Protein AF-A0A928CEP9-F1 (afdb_monomer_lite)

Radius of gyration: 19.25 Å; chains: 1; bounding box: 48×37×55 Å

pLDDT: mean 85.96, std 8.42, range [56.59, 97.0]

Sequence (140 aa):
MEEKLLKYCKYGLWGLMGIIVVILAICAFKGEASADLQMYMTYALVILLVLAILFSPIYGAIVNPGNLKKIGIAVGIFAVIALIAYLISPGATLSQEYLESMGVTAKAEAVCDFLMMFVYIMLGGTIAAVIYSAVAKLFN

Secondary structure (DSSP, 8-state):
-HHHHHHHHHHHHHHHHHHHHHHHHHHHHSTT--HHHHHHHHHHHHHHHHHHHHHHHHHHHHH-GGGHHHHHHHHHHHHHHHHHHHHH-----S-HHHHHHTT--HHHHHHHHHHHHHHHHHHHHHHHHHHHHHHHHHH-

Foldseek 3Di:
DLVVVLVVLVVVLVVLVVVLVVLVCCLVPDPPDPPVVNVVSVVVNVVSVVVNVVSVVVSVCSVCVVCVVVVVVVVVVLVVLLVVLLVPQPQQDDDPVVCVVVVHDSNRRRVVSSVVSSVVVVVVVVVVVVVCVVVVVVVD

Structure (mmCIF, N/CA/C/O backbone):
data_AF-A0A928CEP9-F1
#
_entry.id   AF-A0A928CEP9-F1
#
loop_
_atom_site.group_PDB
_atom_site.id
_atom_site.type_symbol
_atom_site.label_atom_id
_atom_site.label_alt_id
_atom_site.label_comp_id
_atom_site.label_asym_id
_atom_site.label_entity_id
_atom_site.label_seq_id
_atom_site.pdbx_PDB_ins_code
_atom_site.Cartn_x
_atom_site.Cartn_y
_atom_site.Cartn_z
_atom_site.occupancy
_atom_site.B_iso_or_equiv
_atom_site.auth_seq_id
_atom_site.auth_comp_id
_atom_site.auth_asym_id
_atom_site.auth_atom_id
_atom_site.pdbx_PDB_model_num
ATOM 1 N N . MET A 1 1 ? 1.040 11.668 30.248 1.00 56.59 1 MET A N 1
ATOM 2 C CA . MET A 1 1 ? 2.034 11.578 29.148 1.00 56.59 1 MET A CA 1
ATOM 3 C C . MET A 1 1 ? 1.380 11.042 27.876 1.00 56.59 1 MET A C 1
ATOM 5 O O . MET A 1 1 ? 1.605 11.614 26.817 1.00 56.59 1 MET A O 1
ATOM 9 N N . GLU A 1 2 ? 0.497 10.044 28.002 1.00 62.78 2 GLU A N 1
ATOM 10 C CA . GLU A 1 2 ? -0.308 9.480 26.905 1.00 62.78 2 GLU A CA 1
ATOM 11 C C . GLU A 1 2 ? -1.137 10.511 26.124 1.00 62.78 2 GLU A C 1
ATOM 13 O O . GLU A 1 2 ? -1.053 10.529 24.904 1.00 62.78 2 GLU A O 1
ATOM 18 N N . GLU A 1 3 ? -1.856 11.437 26.774 1.00 71.38 3 GLU A N 1
ATOM 19 C CA . GLU A 1 3 ? -2.692 12.417 26.047 1.00 71.38 3 GLU A CA 1
ATOM 20 C C . GLU A 1 3 ? -1.903 13.345 25.111 1.00 71.38 3 GLU A C 1
ATOM 22 O O . GLU A 1 3 ? -2.350 13.650 24.004 1.00 71.38 3 GLU A O 1
ATOM 27 N N . LYS A 1 4 ? -0.713 13.797 25.534 1.00 76.50 4 LYS A N 1
ATOM 28 C CA . LYS A 1 4 ? 0.141 14.657 24.699 1.00 76.50 4 LYS A CA 1
ATOM 29 C C . LYS A 1 4 ? 0.673 13.874 23.498 1.00 76.50 4 LYS A C 1
ATOM 31 O O . LYS A 1 4 ? 0.620 14.384 22.383 1.00 76.50 4 LYS A O 1
ATOM 36 N N . LEU A 1 5 ? 1.120 12.634 23.713 1.00 75.69 5 LEU A N 1
ATOM 37 C CA . LEU A 1 5 ? 1.578 11.732 22.652 1.00 75.69 5 LEU A CA 1
ATOM 38 C C . LEU A 1 5 ? 0.458 11.458 21.634 1.00 75.69 5 LEU A C 1
ATOM 40 O O . LEU A 1 5 ? 0.655 11.633 20.434 1.00 75.69 5 LEU A O 1
ATOM 44 N N . LEU A 1 6 ? -0.744 11.129 22.116 1.00 79.12 6 LEU A N 1
ATOM 45 C CA . LEU A 1 6 ? -1.922 10.861 21.290 1.00 79.12 6 LEU A CA 1
ATOM 46 C C . LEU A 1 6 ? -2.292 12.063 20.413 1.00 79.12 6 LEU A C 1
ATOM 48 O O . LEU A 1 6 ? -2.602 11.912 19.230 1.00 79.12 6 LEU A O 1
ATOM 52 N N . LYS A 1 7 ? -2.234 13.268 20.994 1.00 82.12 7 LYS A N 1
ATOM 53 C CA . LYS A 1 7 ? -2.505 14.534 20.308 1.00 82.12 7 LYS A CA 1
ATOM 54 C C . LYS A 1 7 ? -1.508 14.772 19.172 1.00 82.12 7 LYS A C 1
ATOM 56 O O . LYS A 1 7 ? -1.934 15.072 18.059 1.00 82.12 7 LYS A O 1
ATOM 61 N N . TYR A 1 8 ? -0.210 14.586 19.416 1.00 82.81 8 TYR A N 1
ATOM 62 C CA . TYR A 1 8 ? 0.815 14.736 18.377 1.00 82.81 8 TYR A CA 1
ATOM 63 C C . TYR A 1 8 ? 0.706 13.672 17.282 1.00 82.81 8 TYR A C 1
ATOM 65 O O . TYR A 1 8 ? 0.766 14.023 16.108 1.00 82.81 8 TYR A O 1
ATOM 73 N N . CYS A 1 9 ? 0.461 12.404 17.627 1.00 80.19 9 CYS A N 1
ATOM 74 C CA . CYS A 1 9 ? 0.261 11.349 16.630 1.00 80.19 9 CYS A CA 1
ATOM 75 C C . CYS A 1 9 ? -0.967 11.614 15.747 1.00 80.19 9 CYS A C 1
ATOM 77 O O . CYS A 1 9 ? -0.896 11.446 14.531 1.00 80.19 9 CYS A O 1
ATOM 79 N N . LYS A 1 10 ? -2.075 12.089 16.334 1.00 83.44 10 LYS A N 1
ATOM 80 C CA . LYS A 1 10 ? -3.283 12.458 15.584 1.00 83.44 10 LYS A CA 1
ATOM 81 C C . LYS A 1 10 ? -3.014 13.604 14.608 1.00 83.44 10 LYS A C 1
ATOM 83 O O . LYS A 1 10 ? -3.362 13.487 13.437 1.00 83.44 10 LYS A O 1
ATOM 88 N N . TYR A 1 11 ? -2.401 14.697 15.069 1.00 85.62 11 TYR A N 1
ATOM 89 C CA . TYR A 1 11 ? -2.081 15.826 14.189 1.00 85.62 11 TYR A CA 1
ATOM 90 C C . TYR A 1 11 ? -1.046 15.466 13.128 1.00 85.62 11 TYR A C 1
ATOM 92 O O . TYR A 1 11 ? -1.174 15.922 11.997 1.00 85.62 11 TYR A O 1
ATOM 100 N N . GLY A 1 12 ? -0.074 14.614 13.465 1.00 84.50 12 GLY A N 1
ATOM 101 C CA . GLY A 1 12 ? 0.889 14.077 12.511 1.00 84.50 12 GLY A CA 1
ATOM 102 C C . GLY A 1 12 ? 0.196 13.334 11.373 1.00 84.50 12 GLY A C 1
ATOM 103 O O . GLY A 1 12 ? 0.403 13.679 10.216 1.00 84.50 12 GLY A O 1
ATOM 104 N N . LEU A 1 13 ? -0.696 12.387 11.689 1.00 84.81 13 LEU A N 1
ATOM 105 C CA . LEU A 1 13 ? -1.465 11.637 10.687 1.00 84.81 13 LEU A CA 1
ATOM 106 C C . LEU A 1 13 ? -2.381 12.533 9.849 1.00 84.81 13 LEU A C 1
ATOM 108 O O . LEU A 1 13 ? -2.402 12.406 8.629 1.00 84.81 13 LEU A O 1
ATOM 112 N N . TRP A 1 14 ? -3.108 13.458 10.478 1.00 85.75 14 TRP A N 1
ATOM 113 C CA . TRP A 1 14 ? -3.990 14.384 9.759 1.00 85.75 14 TRP A CA 1
ATOM 114 C C . TRP A 1 14 ? -3.210 15.324 8.837 1.00 85.75 14 TRP A C 1
ATOM 116 O O . TRP A 1 14 ? -3.635 15.557 7.708 1.00 85.75 14 TRP A O 1
ATOM 126 N N . GLY A 1 15 ? -2.055 15.820 9.288 1.00 87.94 15 GLY A N 1
ATOM 127 C CA . GLY A 1 15 ? -1.149 16.613 8.461 1.00 87.94 15 GLY A CA 1
ATOM 128 C C . GLY A 1 15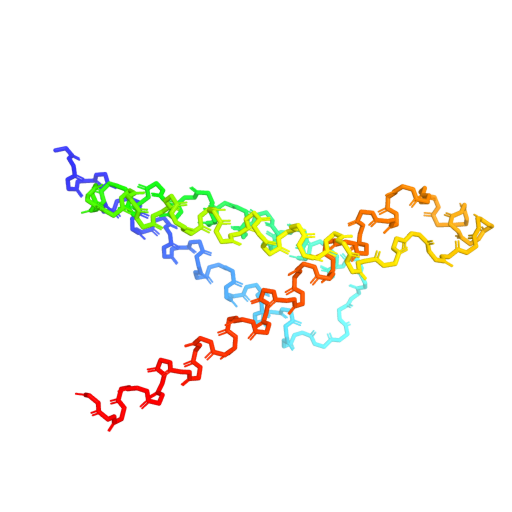 ? -0.636 15.818 7.263 1.00 87.94 15 GLY A C 1
ATOM 129 O O . GLY A 1 15 ? -0.703 16.299 6.136 1.00 87.94 15 GLY A O 1
ATOM 130 N N . LEU A 1 16 ? -0.209 14.571 7.485 1.00 87.31 16 LEU A N 1
ATOM 131 C CA . LEU A 1 16 ? 0.272 13.678 6.427 1.00 87.31 16 LEU A CA 1
ATOM 132 C C . LEU A 1 16 ? -0.818 13.383 5.388 1.00 87.31 16 LEU A C 1
ATOM 134 O O . LEU A 1 16 ? -0.578 13.519 4.191 1.00 87.31 16 LEU A O 1
ATOM 138 N N . MET A 1 17 ? -2.035 13.062 5.836 1.00 86.50 17 MET A N 1
ATOM 139 C CA . MET A 1 17 ? -3.182 12.846 4.948 1.00 86.50 17 MET A CA 1
ATOM 140 C C . MET A 1 17 ? -3.547 14.108 4.162 1.00 86.50 17 MET A C 1
ATOM 142 O O . MET A 1 17 ? -3.800 14.025 2.962 1.00 86.50 17 MET A O 1
ATOM 146 N N . GLY A 1 18 ? -3.537 15.276 4.810 1.00 87.44 18 GLY A N 1
ATOM 147 C CA . GLY A 1 18 ? -3.798 16.553 4.149 1.00 87.44 18 GLY A CA 1
ATOM 148 C C . GLY A 1 18 ? -2.799 16.837 3.028 1.00 87.44 18 GLY A C 1
ATOM 149 O O . GLY A 1 18 ? -3.204 17.177 1.920 1.00 87.44 18 GLY A O 1
ATOM 150 N N . ILE A 1 19 ? -1.504 16.624 3.281 1.00 89.00 19 ILE A N 1
ATOM 151 C CA . ILE A 1 19 ? -0.449 16.807 2.274 1.00 89.00 19 ILE A CA 1
ATOM 152 C C . ILE A 1 19 ? -0.643 15.836 1.101 1.00 89.00 19 ILE A C 1
ATOM 154 O O . ILE A 1 19 ? -0.569 16.262 -0.050 1.00 89.00 19 ILE A O 1
ATOM 158 N N . ILE A 1 20 ? -0.946 14.560 1.367 1.00 87.56 20 ILE A N 1
ATOM 159 C CA . ILE A 1 20 ? -1.204 13.561 0.315 1.00 87.56 20 ILE A CA 1
ATOM 160 C C . ILE A 1 20 ? -2.361 14.007 -0.588 1.00 87.56 20 ILE A C 1
ATOM 162 O O . ILE A 1 20 ? -2.225 13.989 -1.810 1.00 87.56 20 ILE A O 1
ATOM 166 N N . VAL A 1 21 ? -3.480 14.448 -0.005 1.00 85.81 21 VAL A N 1
ATOM 167 C CA . VAL A 1 21 ? -4.653 14.906 -0.770 1.00 85.81 21 VAL A CA 1
ATOM 168 C C . VAL A 1 21 ? -4.323 16.135 -1.614 1.00 85.81 21 VAL A C 1
ATOM 170 O O . VAL A 1 21 ? -4.722 16.198 -2.774 1.00 85.81 21 VAL A O 1
ATOM 173 N N . VAL A 1 22 ? -3.566 17.091 -1.069 1.00 87.31 22 VAL A N 1
ATOM 174 C CA . VAL A 1 22 ? -3.144 18.286 -1.814 1.00 87.31 22 VAL A CA 1
ATOM 175 C C . VAL A 1 22 ? -2.267 17.907 -3.006 1.00 87.31 22 VAL A C 1
ATOM 177 O O . VAL A 1 22 ? -2.512 18.384 -4.111 1.00 87.31 22 VAL A O 1
ATOM 180 N N . ILE A 1 23 ? -1.279 17.027 -2.821 1.00 84.75 23 ILE A N 1
ATOM 181 C CA . ILE A 1 23 ? -0.397 16.601 -3.916 1.00 84.75 23 ILE A CA 1
ATOM 182 C C . ILE A 1 23 ? -1.186 15.817 -4.975 1.00 84.75 23 ILE A C 1
ATOM 184 O O . ILE A 1 23 ? -1.005 16.070 -6.164 1.00 84.75 23 ILE A O 1
ATOM 188 N N . LEU A 1 24 ? -2.109 14.936 -4.571 1.00 82.81 24 LEU A N 1
ATOM 189 C CA . LEU A 1 24 ? -3.000 14.228 -5.500 1.00 82.81 24 LEU A CA 1
ATOM 190 C C . LEU A 1 24 ? -3.886 15.187 -6.296 1.00 82.81 24 LEU A C 1
ATOM 192 O O . LEU A 1 24 ? -4.027 15.019 -7.504 1.00 82.81 24 LEU A O 1
ATOM 196 N N . ALA A 1 25 ? -4.449 16.209 -5.650 1.00 83.31 25 ALA A N 1
ATOM 197 C CA . ALA A 1 25 ? -5.222 17.235 -6.337 1.00 83.31 25 ALA A CA 1
ATOM 198 C C . ALA A 1 25 ? -4.348 17.994 -7.347 1.00 83.31 25 ALA A C 1
ATOM 200 O O . ALA A 1 25 ? -4.756 18.183 -8.489 1.00 83.31 25 ALA A O 1
ATOM 201 N N . ILE A 1 26 ? -3.118 18.365 -6.981 1.00 82.44 26 ILE A N 1
ATOM 202 C CA . ILE A 1 26 ? -2.185 19.006 -7.917 1.00 82.44 26 ILE A CA 1
ATOM 203 C C . ILE A 1 26 ? -1.893 18.084 -9.110 1.00 82.44 26 ILE A C 1
ATOM 205 O O . ILE A 1 26 ? -1.934 18.566 -10.238 1.00 82.44 26 ILE A O 1
ATOM 209 N N . CYS A 1 27 ? -1.650 16.786 -8.895 1.00 78.50 27 CYS A N 1
ATOM 210 C CA . CYS A 1 27 ? -1.470 15.815 -9.983 1.00 78.50 27 CYS A CA 1
ATOM 211 C C . CYS A 1 27 ? -2.709 15.701 -10.882 1.00 78.50 27 CYS A C 1
ATOM 213 O O . CYS A 1 27 ? -2.570 15.616 -12.095 1.00 78.50 27 CYS A O 1
ATOM 215 N N . ALA A 1 28 ? -3.908 15.683 -10.298 1.00 76.81 28 ALA A N 1
ATOM 216 C CA . ALA A 1 28 ? -5.155 15.489 -11.034 1.00 76.81 28 ALA A CA 1
ATOM 217 C C . ALA A 1 28 ? -5.593 16.735 -11.823 1.00 76.81 28 ALA A C 1
ATOM 219 O O . ALA A 1 28 ? -6.216 16.605 -12.873 1.00 76.81 28 ALA A O 1
ATOM 220 N N . PHE A 1 29 ? -5.288 17.936 -11.319 1.00 77.00 29 PHE A N 1
ATOM 221 C CA . PHE A 1 29 ? -5.736 19.202 -11.911 1.00 77.00 29 PHE A CA 1
ATOM 222 C C . PHE A 1 29 ? -4.662 19.927 -12.730 1.00 77.00 29 PHE A C 1
ATOM 224 O O . PHE A 1 29 ? -5.002 20.803 -13.526 1.00 77.00 29 PHE A O 1
ATOM 231 N N . LYS A 1 30 ? -3.375 19.581 -12.590 1.00 69.38 30 LYS A N 1
ATOM 232 C CA . LYS A 1 30 ? -2.352 20.024 -13.546 1.00 69.38 30 LYS A CA 1
ATOM 233 C C . LYS A 1 30 ? -2.407 19.138 -14.792 1.00 69.38 30 LYS A C 1
ATOM 235 O O . LYS A 1 30 ? -1.861 18.040 -14.794 1.00 69.38 30 LYS A O 1
ATOM 240 N N . GLY A 1 31 ? -3.038 19.638 -15.856 1.00 66.50 31 GLY A N 1
ATOM 241 C CA . GLY A 1 31 ? -2.891 19.072 -17.204 1.00 66.50 31 GLY A CA 1
ATOM 242 C C . GLY A 1 31 ? -1.424 19.044 -17.664 1.00 66.50 31 GLY A C 1
ATOM 243 O O . GLY A 1 31 ? -0.607 19.760 -17.088 1.00 66.50 31 GLY A O 1
ATOM 244 N N . GLU A 1 32 ? -1.124 18.195 -18.661 1.00 64.00 32 GLU A N 1
ATOM 245 C CA . GLU A 1 32 ? 0.192 17.887 -19.272 1.00 64.00 32 GLU A CA 1
ATOM 246 C C . GLU A 1 32 ? 1.421 18.473 -18.548 1.00 64.00 32 GLU A C 1
ATOM 248 O O . GLU A 1 32 ? 2.187 19.275 -19.082 1.00 64.00 32 GLU A O 1
ATOM 253 N N . ALA A 1 33 ? 1.630 18.066 -17.293 1.00 64.44 33 ALA A N 1
ATOM 254 C CA . ALA A 1 33 ? 2.902 18.291 -16.626 1.00 64.44 33 ALA A CA 1
ATOM 255 C C . ALA A 1 33 ? 3.971 17.441 -17.326 1.00 64.44 33 ALA A C 1
ATOM 257 O O . ALA A 1 33 ? 3.685 16.304 -17.709 1.00 64.44 33 ALA A O 1
ATOM 258 N N . SER A 1 34 ? 5.195 17.962 -17.463 1.00 72.00 34 SER A N 1
ATOM 259 C CA . SER A 1 34 ? 6.318 17.188 -18.001 1.00 72.00 34 SER A CA 1
ATOM 260 C C . SER A 1 34 ? 6.460 15.851 -17.263 1.00 72.00 34 SER A C 1
ATOM 262 O O . SER A 1 34 ? 6.237 15.780 -16.049 1.00 72.00 34 SER A O 1
ATOM 264 N N . ALA A 1 35 ? 6.822 14.793 -17.997 1.00 71.12 35 ALA A N 1
ATOM 265 C CA . ALA A 1 35 ? 6.935 13.436 -17.455 1.00 71.12 35 ALA A CA 1
ATOM 266 C C . ALA A 1 35 ? 7.817 13.389 -16.193 1.00 71.12 35 ALA A C 1
ATOM 268 O O . ALA A 1 35 ? 7.459 12.747 -15.207 1.00 71.12 35 ALA A O 1
ATOM 269 N N . ASP A 1 36 ? 8.898 14.174 -16.173 1.00 79.56 36 ASP A N 1
ATOM 270 C CA . ASP A 1 36 ? 9.804 14.283 -15.029 1.00 79.56 36 ASP A CA 1
ATOM 271 C C . ASP A 1 36 ? 9.102 14.809 -13.771 1.00 79.56 36 ASP A C 1
ATOM 273 O O . ASP A 1 36 ? 9.240 14.238 -12.688 1.00 79.56 36 ASP A O 1
ATOM 277 N N . LEU A 1 37 ? 8.301 15.875 -13.895 1.00 80.75 37 LEU A N 1
ATOM 278 C CA . LEU A 1 37 ? 7.604 16.468 -12.753 1.00 80.75 37 LEU A CA 1
ATOM 279 C C . LEU A 1 37 ? 6.566 15.500 -12.174 1.00 80.75 37 LEU A C 1
ATOM 281 O O . LEU A 1 37 ? 6.442 15.397 -10.951 1.00 80.75 37 LEU A O 1
ATOM 285 N N . GLN A 1 38 ? 5.850 14.768 -13.031 1.00 77.50 38 GLN A N 1
ATOM 286 C CA . GLN A 1 38 ? 4.904 13.740 -12.588 1.00 77.50 38 GLN A CA 1
ATOM 287 C C . GLN A 1 38 ? 5.619 12.599 -11.861 1.00 77.50 38 GLN A C 1
ATOM 289 O O . GLN A 1 38 ? 5.130 12.118 -10.835 1.00 77.50 38 GLN A O 1
ATOM 294 N N . MET A 1 39 ? 6.801 12.205 -12.336 1.00 79.94 39 MET A N 1
ATOM 295 C CA . MET A 1 39 ? 7.588 11.144 -11.714 1.00 79.94 39 MET A CA 1
ATOM 296 C C . MET A 1 39 ? 8.094 11.560 -10.326 1.00 79.94 39 MET A C 1
ATOM 298 O O . MET A 1 39 ? 7.892 10.828 -9.356 1.00 79.94 39 MET A O 1
ATOM 302 N N . TYR A 1 40 ? 8.633 12.776 -10.178 1.00 84.88 40 TYR A N 1
ATOM 303 C CA . TYR A 1 40 ? 9.041 13.309 -8.870 1.00 84.88 40 TYR A CA 1
ATOM 304 C C . TYR A 1 40 ? 7.875 13.435 -7.882 1.00 84.88 40 TYR A C 1
ATOM 306 O O . TYR A 1 40 ? 8.008 13.056 -6.715 1.00 84.88 40 TYR A O 1
ATOM 314 N N . MET A 1 41 ? 6.721 13.928 -8.338 1.00 83.44 41 MET A N 1
ATOM 315 C CA . MET A 1 41 ? 5.509 14.025 -7.514 1.00 83.44 41 MET A CA 1
ATOM 316 C C . MET A 1 41 ? 5.021 12.643 -7.068 1.00 83.44 41 MET A C 1
ATOM 318 O O . MET A 1 41 ? 4.624 12.467 -5.916 1.00 83.44 41 MET A O 1
ATOM 322 N N . THR A 1 42 ? 5.097 11.649 -7.954 1.00 81.94 42 THR A N 1
ATOM 323 C CA . THR A 1 42 ? 4.730 10.262 -7.646 1.00 81.94 42 THR A CA 1
ATOM 324 C C . THR A 1 42 ? 5.667 9.666 -6.599 1.00 81.94 42 THR A C 1
ATOM 326 O O . THR A 1 42 ? 5.192 9.074 -5.632 1.00 81.94 42 THR A O 1
ATOM 329 N N . TYR A 1 43 ? 6.981 9.885 -6.705 1.00 84.06 43 TYR A N 1
ATOM 330 C CA . TYR A 1 43 ? 7.921 9.454 -5.664 1.00 84.06 43 TYR A CA 1
ATOM 331 C C . TYR A 1 43 ? 7.625 10.102 -4.309 1.00 84.06 43 TYR A C 1
ATOM 333 O O . TYR A 1 43 ? 7.606 9.410 -3.289 1.00 84.06 43 TYR A O 1
ATOM 341 N N . ALA A 1 44 ? 7.330 11.404 -4.287 1.00 87.31 44 ALA A N 1
ATOM 342 C CA . ALA A 1 44 ? 6.945 12.098 -3.061 1.00 87.31 44 ALA A CA 1
ATOM 343 C C . ALA A 1 44 ? 5.659 11.511 -2.451 1.00 87.31 44 ALA A C 1
ATOM 345 O O . ALA A 1 44 ? 5.605 11.261 -1.245 1.00 87.31 44 ALA A O 1
ATOM 346 N N . LEU A 1 45 ? 4.647 11.232 -3.279 1.00 86.69 45 LEU A N 1
ATOM 347 C CA . LEU A 1 45 ? 3.401 10.594 -2.849 1.00 86.69 45 LEU A CA 1
ATOM 348 C C . LEU A 1 45 ? 3.639 9.214 -2.248 1.00 86.69 45 LEU A C 1
ATOM 350 O O . LEU A 1 45 ? 3.103 8.930 -1.179 1.00 86.69 45 LEU A O 1
ATOM 354 N N . VAL A 1 46 ? 4.451 8.376 -2.894 1.00 85.25 46 VAL A N 1
ATOM 355 C CA . VAL A 1 46 ? 4.776 7.032 -2.399 1.00 85.25 46 VAL A CA 1
ATOM 356 C C . VAL A 1 46 ? 5.451 7.112 -1.032 1.00 85.25 46 VAL A C 1
ATOM 358 O O . VAL A 1 46 ? 5.036 6.410 -0.112 1.00 85.25 46 VAL A O 1
ATOM 361 N N . ILE A 1 47 ? 6.432 8.002 -0.857 1.00 87.44 47 ILE A N 1
ATOM 362 C CA . ILE A 1 47 ? 7.120 8.187 0.431 1.00 87.44 47 ILE A CA 1
ATOM 363 C C . ILE A 1 47 ? 6.124 8.596 1.521 1.00 87.44 47 ILE A C 1
ATOM 365 O O . ILE A 1 47 ? 6.109 8.006 2.603 1.00 87.44 47 ILE A O 1
ATOM 369 N N . LEU A 1 48 ? 5.261 9.573 1.240 1.00 88.38 48 LEU A N 1
ATOM 370 C CA . LEU A 1 48 ? 4.250 10.028 2.195 1.00 88.38 48 LEU A CA 1
ATOM 371 C C . LEU A 1 48 ? 3.244 8.921 2.533 1.00 88.38 48 LEU A C 1
ATOM 373 O O . LEU A 1 48 ? 2.895 8.747 3.699 1.00 88.38 48 LEU A O 1
ATOM 377 N N . LEU A 1 49 ? 2.815 8.136 1.546 1.00 84.75 49 LEU A N 1
ATOM 378 C CA . LEU A 1 49 ? 1.934 6.986 1.752 1.00 84.75 49 LEU A CA 1
ATOM 379 C C . LEU A 1 49 ? 2.576 5.936 2.655 1.00 84.75 49 LEU A C 1
ATOM 381 O O . LEU A 1 49 ? 1.936 5.482 3.602 1.00 84.75 49 LEU A O 1
ATOM 385 N N . VAL A 1 50 ? 3.842 5.590 2.417 1.00 85.44 50 VAL A N 1
ATOM 386 C CA . VAL A 1 50 ? 4.585 4.648 3.265 1.00 85.44 50 VAL A CA 1
ATOM 387 C C . VAL A 1 50 ? 4.653 5.164 4.701 1.00 85.44 50 VAL A C 1
ATOM 389 O O . VAL A 1 50 ? 4.354 4.418 5.633 1.00 85.44 50 VAL A O 1
ATOM 392 N N . LEU A 1 51 ? 4.963 6.449 4.897 1.00 86.75 51 LEU A N 1
ATOM 393 C CA . LEU A 1 51 ? 4.962 7.055 6.229 1.00 86.75 51 LEU A CA 1
ATOM 394 C C . LEU A 1 51 ? 3.573 6.969 6.880 1.00 86.75 51 LEU A C 1
ATOM 396 O O . LEU A 1 51 ? 3.463 6.501 8.012 1.00 86.75 51 LEU A O 1
ATOM 400 N N . ALA A 1 52 ? 2.499 7.337 6.178 1.00 85.06 52 ALA A N 1
ATOM 401 C CA . ALA A 1 52 ? 1.137 7.233 6.709 1.00 85.06 52 ALA A CA 1
ATOM 402 C C . ALA A 1 52 ? 0.781 5.794 7.123 1.00 85.06 52 ALA A C 1
ATOM 404 O O . ALA A 1 52 ? 0.234 5.578 8.207 1.00 85.06 52 ALA A O 1
ATOM 405 N N . ILE A 1 53 ? 1.119 4.812 6.281 1.00 82.50 53 ILE A N 1
ATOM 406 C CA . ILE A 1 53 ? 0.849 3.388 6.517 1.00 82.50 53 ILE A CA 1
ATOM 407 C C . ILE A 1 53 ? 1.607 2.880 7.742 1.00 82.50 53 ILE A C 1
ATOM 409 O O . ILE A 1 53 ? 1.026 2.141 8.529 1.00 82.50 53 ILE A O 1
ATOM 413 N N . LEU A 1 54 ? 2.862 3.287 7.945 1.00 83.81 54 LEU A N 1
ATOM 414 C CA . LEU A 1 54 ? 3.655 2.873 9.108 1.00 83.81 54 LEU A CA 1
ATOM 415 C C . LEU A 1 54 ? 3.177 3.536 10.408 1.00 83.81 54 LEU A C 1
ATOM 417 O O . LEU A 1 54 ? 3.135 2.890 11.456 1.00 83.81 54 LEU A O 1
ATOM 421 N N . PHE A 1 55 ? 2.775 4.808 10.354 1.00 81.81 55 PHE A N 1
ATOM 422 C CA . PHE A 1 55 ? 2.296 5.543 11.530 1.00 81.81 55 PHE A CA 1
ATOM 423 C C . PHE A 1 55 ? 0.875 5.150 11.962 1.00 81.81 55 PHE A C 1
ATOM 425 O O . PHE A 1 55 ? 0.557 5.204 13.153 1.00 81.81 55 PHE A O 1
ATOM 432 N N . SER A 1 56 ? 0.019 4.737 11.027 1.00 80.25 56 SER A N 1
ATOM 433 C CA . SER A 1 56 ? -1.380 4.373 11.290 1.00 80.25 56 SER A CA 1
ATOM 434 C C . SER A 1 56 ? -1.568 3.253 12.338 1.00 80.25 56 SER A C 1
ATOM 436 O O . SER A 1 56 ? -2.288 3.478 13.317 1.00 80.25 56 SER A O 1
ATOM 438 N N . PRO A 1 57 ? -0.912 2.077 12.241 1.00 76.94 57 PRO A N 1
ATOM 439 C CA . PRO A 1 57 ? -1.051 1.015 13.236 1.00 76.94 57 PRO A CA 1
ATOM 440 C C . PRO A 1 57 ? -0.439 1.393 14.589 1.00 76.94 57 PRO A C 1
ATOM 442 O O . PRO A 1 57 ? -0.982 0.991 15.615 1.00 76.94 57 PRO A O 1
ATOM 445 N N . ILE A 1 58 ? 0.625 2.208 14.613 1.00 80.31 58 ILE A N 1
ATOM 446 C CA . ILE A 1 58 ? 1.208 2.741 15.857 1.00 80.31 58 ILE A CA 1
ATOM 447 C C . ILE A 1 58 ? 0.169 3.602 16.580 1.00 80.31 58 ILE A C 1
ATOM 449 O O . ILE A 1 58 ? -0.110 3.383 17.757 1.00 80.31 58 ILE A O 1
ATOM 453 N N . TYR A 1 59 ? -0.469 4.531 15.867 1.00 78.50 59 TYR A N 1
ATOM 454 C CA . TYR A 1 59 ? -1.558 5.330 16.423 1.00 78.50 59 TYR A CA 1
ATOM 455 C C . TYR A 1 59 ? -2.729 4.457 16.893 1.00 78.50 59 TYR A C 1
ATOM 457 O O . TYR A 1 59 ? -3.208 4.625 18.013 1.00 78.50 59 TYR A O 1
ATOM 465 N N . GLY A 1 60 ? -3.155 3.483 16.084 1.00 76.12 60 GLY A N 1
ATOM 466 C CA . GLY A 1 60 ? -4.240 2.563 16.432 1.00 76.12 60 GLY A CA 1
ATOM 467 C C . GLY A 1 60 ? -3.962 1.738 17.693 1.00 76.12 60 GLY A C 1
ATOM 468 O O . GLY A 1 60 ? -4.864 1.556 18.511 1.00 76.12 60 GLY A O 1
ATOM 469 N N . ALA A 1 61 ? -2.717 1.293 17.878 1.00 77.19 61 ALA A N 1
ATOM 470 C CA . ALA A 1 61 ? -2.282 0.555 19.058 1.00 77.19 61 ALA A CA 1
ATOM 471 C C . ALA A 1 61 ? -2.230 1.433 20.319 1.00 77.19 61 ALA A C 1
ATOM 473 O O . ALA A 1 61 ? -2.631 0.969 21.383 1.00 77.19 61 ALA A O 1
ATOM 474 N N . ILE A 1 62 ? -1.796 2.696 20.203 1.00 76.44 62 ILE A N 1
ATOM 475 C CA . ILE A 1 62 ? -1.772 3.650 21.328 1.00 76.44 62 ILE A CA 1
ATOM 476 C C . ILE A 1 62 ? -3.200 4.024 21.753 1.00 76.44 62 ILE A C 1
ATOM 478 O O . ILE A 1 62 ? -3.490 4.083 22.942 1.00 76.44 62 ILE A O 1
ATOM 482 N N . VAL A 1 63 ? -4.102 4.279 20.798 1.00 77.50 63 VAL A N 1
ATOM 483 C CA . VAL A 1 63 ? -5.483 4.703 21.097 1.00 77.50 63 VAL A CA 1
ATOM 484 C C . VAL A 1 63 ? -6.306 3.556 21.678 1.00 77.50 63 VAL A C 1
ATOM 486 O O . VAL A 1 63 ? -7.123 3.776 22.565 1.00 77.50 63 VAL A O 1
ATOM 489 N N . ASN A 1 64 ? -6.136 2.340 21.155 1.00 78.19 64 ASN A N 1
ATOM 490 C CA . ASN A 1 64 ? -6.924 1.178 21.552 1.00 78.19 64 ASN A CA 1
ATOM 491 C C . ASN A 1 64 ? -6.066 -0.095 21.504 1.00 78.19 64 ASN A C 1
ATOM 4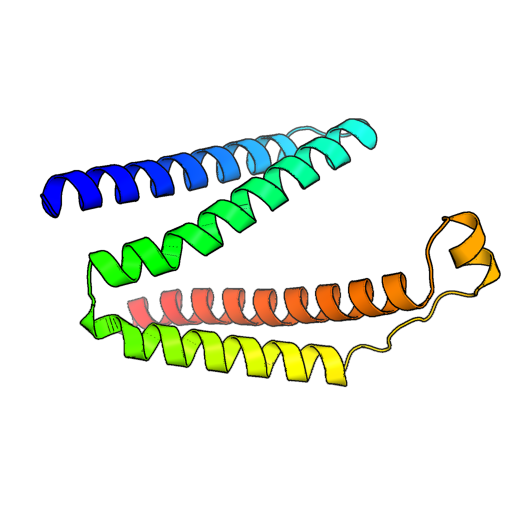93 O O . ASN A 1 64 ? -6.132 -0.842 20.522 1.00 78.19 64 ASN A O 1
ATOM 497 N N . PRO A 1 65 ? -5.318 -0.420 22.570 1.00 68.94 65 PRO A N 1
ATOM 498 C CA . PRO A 1 65 ? -4.466 -1.611 22.601 1.00 68.94 65 PRO A CA 1
ATOM 499 C C . PRO A 1 65 ? -5.260 -2.920 22.430 1.00 68.94 65 PRO A C 1
ATOM 501 O O . PRO A 1 65 ? -4.751 -3.894 21.878 1.00 68.94 65 PRO A O 1
ATOM 504 N N . GLY A 1 66 ? -6.552 -2.940 22.786 1.00 72.88 66 GLY A N 1
ATOM 505 C CA . GLY A 1 66 ? -7.451 -4.071 22.513 1.00 72.88 66 GLY A CA 1
ATOM 506 C C . GLY A 1 66 ? -7.657 -4.380 21.020 1.00 72.88 66 GLY A C 1
ATOM 507 O O . GLY A 1 66 ? -8.050 -5.493 20.668 1.00 72.88 66 GLY A O 1
ATOM 508 N N . ASN A 1 67 ? -7.346 -3.439 20.120 1.00 73.75 67 ASN A N 1
ATOM 509 C CA . ASN A 1 67 ? -7.418 -3.646 18.673 1.00 73.75 67 ASN A CA 1
ATOM 510 C C . ASN A 1 67 ? -6.190 -4.364 18.094 1.00 73.75 67 ASN A C 1
ATOM 512 O O . ASN A 1 67 ? -6.209 -4.679 16.906 1.00 73.75 67 ASN A O 1
ATOM 516 N N . LEU A 1 68 ? -5.166 -4.700 18.889 1.00 77.50 68 LEU A N 1
ATOM 517 C CA . LEU A 1 68 ? -4.005 -5.467 18.411 1.00 77.50 68 LEU A CA 1
ATOM 518 C C . LEU A 1 68 ? -4.410 -6.778 17.720 1.00 77.50 68 LEU A C 1
ATOM 520 O O . LEU A 1 68 ? -3.848 -7.126 16.685 1.00 77.50 68 LEU A O 1
ATOM 524 N N . LYS A 1 69 ? -5.451 -7.461 18.219 1.00 80.38 69 LYS A N 1
ATOM 525 C CA . LYS A 1 69 ? -6.013 -8.652 17.555 1.00 80.38 69 LYS A CA 1
ATOM 526 C C . LYS A 1 69 ? -6.545 -8.339 16.153 1.00 80.38 69 LYS A C 1
ATOM 528 O O . LYS A 1 69 ? -6.308 -9.104 15.226 1.00 80.38 69 LYS A O 1
ATOM 533 N N . LYS A 1 70 ? -7.232 -7.204 15.982 1.00 80.81 70 LYS A N 1
ATOM 534 C CA . LYS A 1 70 ? -7.746 -6.762 14.676 1.00 80.81 70 LYS A CA 1
ATOM 535 C C . LYS A 1 70 ? -6.613 -6.375 13.728 1.00 80.81 70 LYS A C 1
ATOM 537 O O . LYS A 1 70 ? -6.696 -6.693 12.549 1.00 80.81 70 LYS A O 1
ATOM 542 N N . ILE A 1 71 ? -5.548 -5.753 14.241 1.00 81.88 71 ILE A N 1
ATOM 543 C CA . ILE A 1 71 ? -4.334 -5.465 13.464 1.00 81.88 71 ILE A CA 1
ATOM 544 C C . ILE A 1 71 ? -3.698 -6.777 12.985 1.00 81.88 71 ILE A C 1
ATOM 546 O O . ILE A 1 71 ? -3.392 -6.901 11.805 1.00 81.88 71 ILE A O 1
ATOM 550 N N . GLY A 1 72 ? -3.577 -7.784 13.856 1.00 82.12 72 GLY A N 1
ATOM 551 C CA . GLY A 1 72 ? -3.068 -9.107 13.479 1.00 82.12 72 GLY A CA 1
ATOM 552 C C . GLY A 1 72 ? -3.900 -9.784 12.384 1.00 82.12 72 GLY A C 1
ATOM 553 O O . GLY A 1 72 ? -3.342 -10.288 11.413 1.00 82.12 72 GLY A O 1
ATOM 554 N N . ILE A 1 73 ? -5.234 -9.731 12.487 1.00 87.25 73 ILE A N 1
ATOM 555 C CA . ILE A 1 73 ? -6.137 -10.235 11.438 1.00 87.25 73 ILE A CA 1
ATOM 556 C C . ILE A 1 73 ? -5.932 -9.465 10.127 1.00 87.25 73 ILE A C 1
ATOM 558 O O . ILE A 1 73 ? -5.843 -10.083 9.071 1.00 87.25 73 ILE A O 1
ATOM 562 N N . ALA A 1 74 ? -5.810 -8.136 10.182 1.00 84.12 74 ALA A N 1
ATOM 563 C CA . ALA A 1 74 ? -5.579 -7.313 8.997 1.00 84.12 74 ALA A CA 1
ATOM 564 C C . ALA A 1 74 ? -4.254 -7.662 8.297 1.00 84.12 74 ALA A C 1
ATOM 566 O O . ALA A 1 74 ? -4.232 -7.796 7.077 1.00 84.12 74 ALA A O 1
ATOM 567 N N . VAL A 1 75 ? -3.175 -7.881 9.056 1.00 86.62 75 VAL A N 1
ATOM 568 C CA . VAL A 1 75 ? -1.882 -8.343 8.516 1.00 86.62 75 VAL A CA 1
ATOM 569 C C . VAL A 1 75 ? -2.014 -9.732 7.885 1.00 86.62 75 VAL A C 1
ATOM 571 O O . VAL A 1 75 ? -1.485 -9.963 6.801 1.00 86.62 75 VAL A O 1
ATOM 574 N N . GLY A 1 76 ? -2.758 -10.644 8.518 1.00 89.81 76 GLY A N 1
ATOM 575 C CA . GLY A 1 76 ? -3.035 -11.968 7.959 1.00 89.81 76 GLY A CA 1
ATOM 576 C C . GLY A 1 76 ? -3.787 -11.899 6.627 1.00 89.81 76 GLY A C 1
ATOM 577 O O . GLY A 1 76 ? -3.371 -12.523 5.655 1.00 89.81 76 GLY A O 1
ATOM 578 N N . ILE A 1 77 ? -4.846 -11.088 6.550 1.00 91.19 77 ILE A N 1
ATOM 579 C CA . ILE A 1 77 ? -5.599 -10.858 5.305 1.00 91.19 77 ILE A CA 1
ATOM 580 C C . ILE A 1 77 ? -4.687 -10.258 4.229 1.00 91.19 77 ILE A C 1
ATOM 582 O O . ILE A 1 77 ? -4.704 -10.717 3.091 1.00 91.19 77 ILE A O 1
ATOM 586 N N . PHE A 1 78 ? -3.854 -9.279 4.588 1.00 90.31 78 PHE A N 1
ATOM 587 C CA . PHE A 1 78 ? -2.892 -8.668 3.670 1.00 90.31 78 PHE A CA 1
ATOM 588 C C . PHE A 1 78 ? -1.927 -9.706 3.082 1.00 90.31 78 PHE A C 1
ATOM 590 O O . PHE A 1 78 ? -1.710 -9.730 1.872 1.00 90.31 78 PHE A O 1
ATOM 597 N N . ALA A 1 79 ? -1.394 -10.604 3.915 1.00 93.19 79 ALA A N 1
ATOM 598 C CA . ALA A 1 79 ? -0.513 -11.682 3.471 1.00 93.19 79 ALA A CA 1
ATOM 599 C C . ALA A 1 79 ? -1.225 -12.675 2.537 1.00 93.19 79 ALA A C 1
ATOM 601 O O . ALA A 1 79 ? -0.645 -13.099 1.540 1.00 93.19 79 ALA A O 1
ATOM 602 N N . VAL A 1 80 ? -2.489 -13.011 2.816 1.00 96.25 80 VAL A N 1
ATOM 603 C CA . VAL A 1 80 ? -3.300 -13.868 1.934 1.00 96.25 80 VAL A CA 1
ATOM 604 C C . VAL A 1 80 ? -3.522 -13.202 0.576 1.00 96.25 80 VAL A C 1
ATOM 606 O O . VAL A 1 80 ? -3.351 -13.851 -0.451 1.00 96.25 80 VAL A O 1
ATOM 609 N N . ILE A 1 81 ? -3.845 -11.907 0.547 1.00 95.62 81 ILE A N 1
ATOM 610 C CA . ILE A 1 81 ? -4.019 -11.164 -0.710 1.00 95.62 81 ILE A CA 1
ATOM 611 C C . ILE A 1 81 ? -2.701 -11.100 -1.487 1.00 95.62 81 ILE A C 1
ATOM 613 O O . ILE A 1 81 ? -2.705 -11.318 -2.695 1.00 95.62 81 ILE A O 1
ATOM 617 N N . ALA A 1 82 ? -1.575 -10.860 -0.810 1.00 95.38 82 ALA A N 1
ATOM 618 C CA . ALA A 1 82 ? -0.254 -10.891 -1.433 1.00 95.38 82 ALA A CA 1
ATOM 619 C C . ALA A 1 82 ? 0.055 -12.268 -2.034 1.00 95.38 82 ALA A C 1
ATOM 621 O O . ALA A 1 82 ? 0.525 -12.352 -3.164 1.00 95.38 82 ALA A O 1
ATOM 622 N N . LEU A 1 83 ? -0.271 -13.354 -1.332 1.00 96.81 83 LEU A N 1
ATOM 623 C CA . LEU A 1 83 ? -0.099 -14.701 -1.868 1.00 96.81 83 LEU A CA 1
ATOM 624 C C . LEU A 1 83 ? -0.968 -14.930 -3.112 1.00 96.81 83 LEU A C 1
ATOM 626 O O . LEU A 1 83 ? -0.467 -15.425 -4.115 1.00 96.81 83 LEU A O 1
ATOM 630 N N . ILE A 1 84 ? -2.244 -14.537 -3.078 1.00 96.81 84 ILE A N 1
ATOM 631 C CA . ILE A 1 84 ? -3.146 -14.657 -4.235 1.00 96.81 84 ILE A CA 1
ATOM 632 C C . ILE A 1 84 ? -2.604 -13.857 -5.421 1.00 96.81 84 ILE A C 1
ATOM 634 O O . ILE A 1 84 ? -2.514 -14.393 -6.521 1.00 96.81 84 ILE A O 1
ATOM 638 N N . ALA A 1 85 ? -2.203 -12.605 -5.196 1.00 97.00 85 ALA A N 1
ATOM 639 C CA . ALA A 1 85 ? -1.634 -11.744 -6.226 1.00 97.00 85 ALA A CA 1
ATOM 640 C C . ALA A 1 85 ? -0.384 -12.360 -6.862 1.00 97.00 85 ALA A C 1
ATOM 642 O O . ALA A 1 85 ? -0.247 -12.349 -8.080 1.00 97.00 85 ALA A O 1
ATOM 643 N N . TYR A 1 86 ? 0.499 -12.936 -6.044 1.00 95.75 86 TYR A N 1
ATOM 644 C CA . TYR A 1 86 ? 1.700 -13.618 -6.517 1.00 95.75 86 TYR A CA 1
ATOM 645 C C . TYR A 1 86 ? 1.371 -14.856 -7.357 1.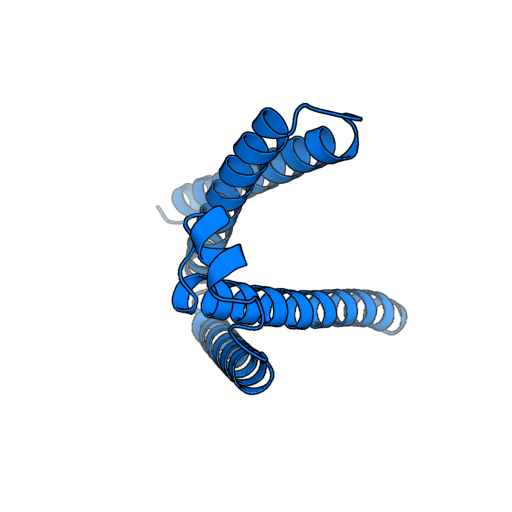00 95.75 86 TYR A C 1
ATOM 647 O O . TYR A 1 86 ? 1.998 -15.077 -8.385 1.00 95.75 86 TYR A O 1
ATOM 655 N N . LEU A 1 87 ? 0.373 -15.644 -6.951 1.00 96.06 87 LEU A N 1
ATOM 656 C CA . LEU A 1 87 ? -0.015 -16.870 -7.656 1.00 96.06 87 LEU A CA 1
ATOM 657 C C . LEU A 1 87 ? -0.684 -16.617 -9.012 1.00 96.06 87 LEU A C 1
ATOM 659 O O . LEU A 1 87 ? -0.619 -17.486 -9.877 1.00 96.06 87 LEU A O 1
ATOM 663 N N . ILE A 1 88 ? -1.351 -15.474 -9.191 1.00 96.19 88 ILE A N 1
ATOM 664 C CA . ILE A 1 88 ? -2.044 -15.139 -10.448 1.00 96.19 88 ILE A CA 1
ATOM 665 C C . ILE A 1 88 ? -1.244 -14.194 -11.352 1.00 96.19 88 ILE A C 1
ATOM 667 O O . ILE A 1 88 ? -1.635 -13.987 -12.498 1.00 96.19 88 ILE A O 1
ATOM 671 N N . SER A 1 89 ? -0.165 -13.599 -10.839 1.00 95.50 89 SER A N 1
ATOM 672 C CA . SER A 1 89 ? 0.738 -12.729 -11.593 1.00 95.50 89 SER A CA 1
ATOM 673 C C . SER A 1 89 ? 1.468 -13.547 -12.668 1.00 95.50 89 SER A C 1
ATOM 675 O O . SER A 1 89 ? 2.139 -14.526 -12.330 1.00 95.50 89 SER A O 1
ATOM 677 N N . PRO A 1 90 ? 1.346 -13.182 -13.959 1.00 92.12 90 PRO A N 1
ATOM 678 C CA . PRO A 1 90 ? 2.077 -13.844 -15.041 1.00 92.12 90 PRO A CA 1
ATOM 679 C C . PRO A 1 90 ? 3.603 -13.793 -14.886 1.00 92.12 90 PRO A C 1
ATOM 681 O O . PRO A 1 90 ? 4.301 -14.670 -15.396 1.00 92.12 90 PRO A O 1
ATOM 684 N N . GLY A 1 91 ? 4.125 -12.786 -14.182 1.00 89.94 91 GLY A N 1
ATOM 685 C CA . GLY A 1 91 ? 5.557 -12.554 -14.040 1.00 89.94 91 GLY A CA 1
ATOM 686 C C . GLY A 1 91 ? 6.119 -11.766 -15.223 1.00 89.94 91 GLY A C 1
ATOM 687 O O . GLY A 1 91 ? 5.451 -10.898 -15.773 1.00 89.94 91 GLY A O 1
ATOM 688 N N . ALA A 1 92 ? 7.373 -12.029 -15.598 1.00 90.56 92 ALA A N 1
ATOM 689 C CA . ALA A 1 92 ? 8.009 -11.332 -16.715 1.00 90.56 92 ALA A CA 1
ATOM 690 C C . ALA A 1 92 ? 7.409 -11.787 -18.052 1.00 90.56 92 ALA A C 1
ATOM 692 O O . ALA A 1 92 ? 7.419 -12.978 -18.368 1.00 90.56 92 ALA A O 1
ATOM 693 N N . THR A 1 93 ? 6.911 -10.839 -18.837 1.00 92.19 93 THR A N 1
ATOM 694 C CA . THR A 1 93 ? 6.240 -11.083 -20.123 1.00 92.19 93 THR A CA 1
ATOM 695 C C . THR A 1 93 ? 6.912 -10.359 -21.284 1.00 92.19 93 THR A C 1
ATOM 697 O O . THR A 1 93 ? 6.731 -10.753 -22.438 1.00 92.19 93 THR A O 1
ATOM 700 N N . LEU A 1 94 ? 7.702 -9.322 -21.005 1.00 91.38 94 LEU A N 1
ATOM 701 C CA . LEU A 1 94 ? 8.417 -8.561 -22.018 1.00 91.38 94 LEU A CA 1
ATOM 702 C C . LEU A 1 94 ? 9.641 -9.329 -22.530 1.00 91.38 94 LEU A C 1
ATOM 704 O O . LEU A 1 94 ? 10.321 -10.055 -21.804 1.00 91.38 94 LEU A O 1
ATOM 708 N N . SER A 1 95 ? 9.945 -9.145 -23.816 1.00 92.62 95 SER A N 1
ATOM 709 C CA . SER A 1 95 ? 11.146 -9.723 -24.424 1.00 92.62 95 SER A CA 1
ATOM 710 C C . SER A 1 95 ? 12.413 -9.178 -23.763 1.00 92.62 95 SER A C 1
ATOM 712 O O . SER A 1 95 ? 12.472 -7.994 -23.425 1.00 92.62 95 SER A O 1
ATOM 714 N N . GLN A 1 96 ? 13.454 -10.007 -23.672 1.00 90.75 96 GLN A N 1
ATOM 715 C CA . GL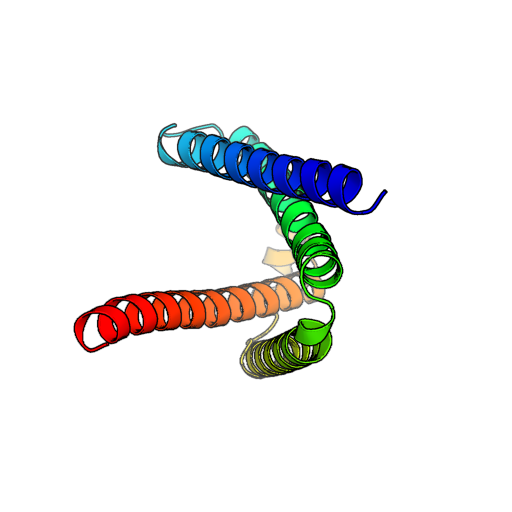N A 1 96 ? 14.725 -9.618 -23.061 1.00 90.75 96 GLN A CA 1
ATOM 716 C C . GLN A 1 96 ? 15.364 -8.391 -23.735 1.00 90.75 96 GLN A C 1
ATOM 718 O O . GLN A 1 96 ? 15.844 -7.505 -23.039 1.00 90.75 96 GLN A O 1
ATOM 723 N N . GLU A 1 97 ? 15.289 -8.287 -25.064 1.00 90.88 97 GLU A N 1
ATOM 724 C CA . GLU A 1 97 ? 15.804 -7.136 -25.823 1.00 90.88 97 GLU A CA 1
ATOM 725 C C . GLU A 1 97 ? 15.115 -5.820 -25.422 1.00 90.88 97 GLU A C 1
ATOM 727 O O . GLU A 1 97 ? 15.763 -4.799 -25.195 1.00 90.88 97 GLU A O 1
ATOM 732 N N . TYR A 1 98 ? 13.792 -5.857 -25.243 1.00 91.94 98 TYR A N 1
ATOM 733 C CA . TYR A 1 98 ? 13.026 -4.702 -24.777 1.00 91.94 98 TYR A CA 1
ATOM 734 C C . TYR A 1 98 ? 13.379 -4.321 -23.332 1.00 91.94 98 TYR A C 1
ATOM 736 O O . TYR A 1 98 ? 13.576 -3.144 -23.031 1.00 91.94 98 TYR A O 1
ATOM 744 N N . LEU A 1 99 ? 13.520 -5.306 -22.443 1.00 92.12 99 LEU A N 1
ATOM 745 C CA . LEU A 1 99 ? 13.924 -5.076 -21.055 1.00 92.12 99 LEU A CA 1
ATOM 746 C C . LEU A 1 99 ? 15.323 -4.455 -20.954 1.00 92.12 99 LEU A C 1
ATOM 748 O O . LEU A 1 99 ? 15.517 -3.489 -20.212 1.00 92.12 99 LEU A O 1
ATOM 752 N N . GLU A 1 100 ? 16.274 -4.955 -21.743 1.00 91.94 100 GLU A N 1
ATOM 753 C CA . GLU A 1 100 ? 17.633 -4.416 -21.823 1.00 91.94 100 GLU A CA 1
ATOM 754 C C . GLU A 1 100 ? 17.638 -2.976 -22.352 1.00 91.94 100 GLU A C 1
ATOM 756 O O . GLU A 1 100 ? 18.343 -2.133 -21.795 1.00 91.94 100 GLU A O 1
ATOM 761 N N . SER A 1 101 ? 16.785 -2.651 -23.333 1.00 93.12 101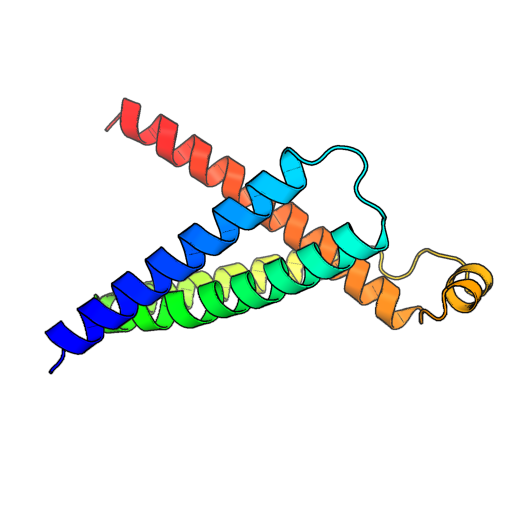 SER A N 1
ATOM 762 C CA . SER A 1 101 ? 16.635 -1.278 -23.845 1.00 93.12 101 SER A CA 1
ATOM 763 C C . SER A 1 101 ? 16.170 -0.272 -22.781 1.00 93.12 101 SER A C 1
ATOM 765 O O . SER A 1 101 ? 16.497 0.912 -22.856 1.00 93.12 101 SER A O 1
ATOM 767 N N . MET A 1 102 ? 15.446 -0.747 -21.762 1.00 89.12 102 MET A N 1
ATOM 768 C CA . MET A 1 102 ? 14.974 0.053 -20.629 1.00 89.12 102 MET A CA 1
ATOM 769 C C . MET A 1 102 ? 15.908 -0.008 -19.411 1.00 89.12 102 MET A C 1
ATOM 771 O O . MET A 1 102 ? 15.644 0.652 -18.405 1.00 89.12 102 MET A O 1
ATOM 775 N N . GLY A 1 103 ? 16.974 -0.814 -19.457 1.00 91.06 103 GLY A N 1
ATOM 776 C CA . GLY A 1 103 ? 17.839 -1.069 -18.302 1.00 91.06 103 GLY A CA 1
ATOM 777 C C . GLY A 1 103 ? 17.137 -1.820 -17.162 1.00 91.06 103 GLY A C 1
ATOM 778 O O . GLY A 1 103 ? 17.510 -1.668 -15.998 1.00 91.06 103 GLY A O 1
ATOM 779 N N . VAL A 1 104 ? 16.109 -2.613 -17.472 1.00 91.19 104 VAL A N 1
ATOM 780 C CA . VAL A 1 104 ? 15.303 -3.365 -16.500 1.00 91.19 104 VAL A CA 1
ATOM 781 C C . VAL A 1 104 ? 15.639 -4.853 -16.592 1.00 91.19 104 VAL A C 1
ATOM 783 O O . VAL A 1 104 ? 15.887 -5.390 -17.663 1.00 91.19 104 VAL A O 1
ATOM 786 N N . THR A 1 105 ? 15.643 -5.553 -15.456 1.00 93.69 105 THR A N 1
ATOM 787 C CA . THR A 1 105 ? 15.811 -7.017 -15.440 1.00 93.69 105 THR A CA 1
ATOM 788 C C . THR A 1 105 ? 14.456 -7.719 -15.464 1.00 93.69 105 THR A C 1
ATOM 790 O O . THR A 1 105 ? 13.496 -7.223 -14.876 1.00 93.69 105 THR A O 1
ATOM 793 N N . ALA A 1 106 ? 14.386 -8.930 -16.025 1.00 92.50 106 ALA A N 1
ATOM 794 C CA . ALA A 1 106 ? 13.167 -9.749 -15.989 1.00 92.50 106 ALA A CA 1
ATOM 795 C C . ALA A 1 106 ? 12.648 -9.981 -14.554 1.00 92.50 106 ALA A C 1
ATOM 797 O O . ALA A 1 106 ? 11.449 -9.997 -14.303 1.00 92.50 106 ALA A O 1
ATOM 798 N N . LYS A 1 107 ? 13.549 -10.087 -13.566 1.00 93.00 107 LYS A N 1
ATOM 799 C CA . LYS A 1 107 ? 13.151 -10.184 -12.152 1.00 93.00 107 LYS A CA 1
ATOM 800 C C . LYS A 1 107 ? 12.441 -8.923 -11.660 1.00 93.00 107 LYS A C 1
ATOM 802 O O . LYS A 1 107 ? 11.470 -9.029 -10.920 1.00 93.00 107 LYS A O 1
ATOM 807 N N . ALA A 1 108 ? 12.933 -7.746 -12.043 1.00 91.50 108 ALA A N 1
ATOM 808 C CA . ALA A 1 108 ? 12.319 -6.480 -11.661 1.00 91.50 108 ALA A CA 1
ATOM 809 C C . ALA A 1 108 ? 10.939 -6.305 -12.313 1.00 91.50 108 ALA A C 1
ATOM 811 O O . ALA A 1 108 ? 10.007 -5.878 -11.636 1.00 91.50 108 ALA A O 1
ATOM 812 N N . GLU A 1 109 ? 10.788 -6.701 -13.580 1.00 93.38 109 GLU A N 1
ATOM 813 C CA . GLU A 1 109 ? 9.486 -6.732 -14.255 1.00 93.38 109 GLU A CA 1
ATOM 814 C C . GLU A 1 109 ? 8.505 -7.662 -13.530 1.00 93.38 109 GLU A C 1
ATOM 816 O O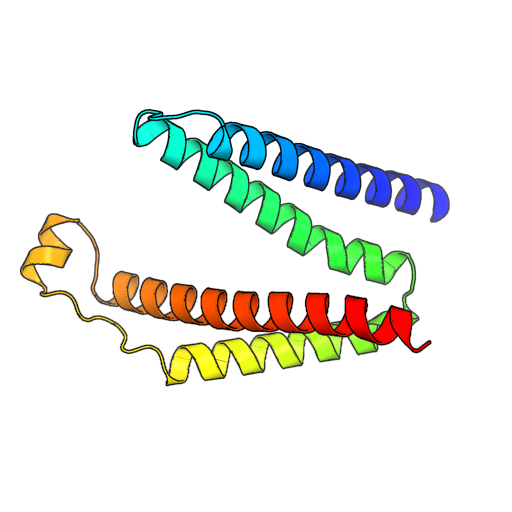 . GLU A 1 109 ? 7.412 -7.231 -13.180 1.00 93.38 109 GLU A O 1
ATOM 821 N N . ALA A 1 110 ? 8.914 -8.896 -13.217 1.00 94.06 110 ALA A N 1
ATOM 822 C CA . ALA A 1 110 ? 8.060 -9.860 -12.523 1.00 94.06 110 ALA A CA 1
ATOM 823 C C . ALA A 1 110 ? 7.598 -9.361 -11.141 1.00 94.06 110 ALA A C 1
ATOM 825 O O . ALA A 1 110 ? 6.457 -9.582 -10.744 1.00 94.06 110 ALA A O 1
ATOM 826 N N . VAL A 1 111 ? 8.467 -8.661 -10.404 1.00 94.19 111 VAL A N 1
ATOM 827 C CA . VAL A 1 111 ? 8.089 -8.024 -9.131 1.00 94.19 111 VAL A CA 1
ATOM 828 C C . VAL A 1 111 ? 7.096 -6.886 -9.361 1.00 94.19 111 VAL A C 1
ATOM 830 O O . VAL A 1 111 ? 6.148 -6.749 -8.591 1.00 94.19 111 VAL A O 1
ATOM 833 N N . CYS A 1 112 ? 7.297 -6.077 -10.402 1.00 91.56 112 CYS A N 1
ATOM 834 C CA . CYS A 1 112 ? 6.383 -4.995 -10.752 1.00 91.56 112 CYS A CA 1
ATOM 835 C C . CYS A 1 112 ? 4.994 -5.535 -11.114 1.00 91.56 112 CYS A C 1
ATOM 837 O O . CYS A 1 112 ? 4.000 -5.037 -10.591 1.00 91.56 112 CYS A O 1
ATOM 839 N N . ASP A 1 113 ? 4.929 -6.590 -11.927 1.00 93.94 113 ASP A N 1
ATOM 840 C CA . ASP A 1 113 ? 3.684 -7.259 -12.312 1.00 93.94 113 ASP A CA 1
ATOM 841 C C . ASP A 1 113 ? 2.930 -7.804 -11.088 1.00 93.94 113 ASP A C 1
ATOM 843 O O . ASP A 1 113 ? 1.759 -7.481 -10.872 1.00 93.94 113 ASP A O 1
ATOM 847 N N . PHE A 1 114 ? 3.632 -8.521 -10.205 1.00 95.75 114 PHE A N 1
ATOM 848 C CA . PHE A 1 114 ? 3.081 -8.979 -8.929 1.00 95.75 114 PHE A CA 1
ATOM 849 C C . PHE A 1 114 ? 2.513 -7.824 -8.090 1.00 95.75 114 PHE A C 1
ATOM 851 O O . PHE A 1 114 ? 1.382 -7.901 -7.601 1.00 95.75 114 PHE A O 1
ATOM 858 N N . LEU A 1 115 ? 3.284 -6.748 -7.911 1.00 93.19 115 LEU A N 1
ATOM 859 C CA . LEU A 1 115 ? 2.860 -5.594 -7.118 1.00 93.19 115 LEU A CA 1
ATOM 860 C C . LEU A 1 115 ? 1.663 -4.883 -7.753 1.00 93.19 115 LEU A C 1
ATOM 862 O O . LEU A 1 115 ? 0.768 -4.440 -7.033 1.00 93.19 115 LEU A O 1
ATOM 866 N N . MET A 1 116 ? 1.611 -4.808 -9.082 1.00 93.25 116 MET A N 1
ATOM 867 C CA . MET A 1 116 ? 0.486 -4.231 -9.811 1.00 93.25 116 MET A CA 1
ATOM 868 C C . MET A 1 116 ? -0.785 -5.052 -9.574 1.00 93.25 116 MET A C 1
ATOM 870 O O . MET A 1 116 ? -1.818 -4.504 -9.184 1.00 93.25 116 MET A O 1
ATOM 874 N N . MET A 1 117 ? -0.689 -6.376 -9.709 1.00 95.69 117 MET A N 1
ATOM 875 C CA . MET A 1 117 ? -1.787 -7.303 -9.440 1.00 95.69 117 MET A CA 1
ATOM 876 C C . MET A 1 117 ? -2.278 -7.197 -7.992 1.00 95.69 117 MET A C 1
ATOM 878 O O . MET A 1 117 ? -3.480 -7.123 -7.729 1.00 95.69 117 MET A O 1
ATOM 882 N N . PHE A 1 118 ? -1.344 -7.121 -7.043 1.00 95.25 118 PHE A N 1
ATOM 883 C CA . PHE A 1 118 ? -1.642 -6.922 -5.630 1.00 95.25 118 PHE A CA 1
ATOM 884 C C . PHE A 1 118 ? -2.432 -5.631 -5.390 1.00 95.25 118 PHE A C 1
ATOM 886 O O . PHE A 1 118 ? -3.473 -5.650 -4.726 1.00 95.25 118 PHE A O 1
ATOM 893 N N . VAL A 1 119 ? -1.977 -4.515 -5.966 1.00 91.75 119 VAL A N 1
ATOM 894 C CA . VAL A 1 119 ? -2.655 -3.218 -5.860 1.00 91.75 119 VAL A CA 1
ATOM 895 C C . VAL A 1 119 ? -4.050 -3.272 -6.480 1.00 91.75 119 VAL A C 1
ATOM 897 O O . VAL A 1 119 ? -4.985 -2.741 -5.882 1.00 91.75 119 VAL A O 1
ATOM 900 N N . TYR A 1 120 ? -4.238 -3.943 -7.618 1.00 93.44 120 TYR A N 1
ATOM 901 C CA . TYR A 1 120 ? -5.557 -4.072 -8.246 1.00 93.44 120 TYR A CA 1
ATOM 902 C C . TYR A 1 120 ? -6.552 -4.856 -7.391 1.00 93.44 120 TYR A C 1
ATOM 904 O O . TYR A 1 120 ? -7.690 -4.410 -7.223 1.00 93.44 120 TYR A O 1
ATOM 912 N N . ILE A 1 121 ? -6.133 -5.970 -6.784 1.00 95.31 121 ILE A N 1
ATOM 913 C CA . ILE A 1 121 ? -6.993 -6.727 -5.861 1.00 95.31 121 ILE A CA 1
ATOM 914 C C . ILE A 1 121 ? -7.350 -5.867 -4.641 1.00 95.31 121 ILE A C 1
ATOM 916 O O . ILE A 1 121 ? -8.517 -5.786 -4.254 1.00 95.31 121 ILE A O 1
ATOM 920 N N . MET A 1 122 ? -6.363 -5.185 -4.054 1.00 93.31 122 MET A N 1
ATOM 921 C CA . MET A 1 122 ? -6.566 -4.300 -2.903 1.00 93.31 122 MET A CA 1
ATOM 922 C C . MET A 1 122 ? -7.508 -3.133 -3.218 1.00 93.31 122 MET A C 1
ATOM 924 O O . MET A 1 122 ? -8.359 -2.780 -2.396 1.00 93.31 122 MET A O 1
ATOM 928 N N . LEU A 1 123 ? -7.382 -2.545 -4.408 1.00 90.94 123 LEU A N 1
ATOM 929 C CA . LEU A 1 123 ? -8.253 -1.474 -4.878 1.00 90.94 123 LEU A CA 1
ATOM 930 C C . LEU A 1 123 ? -9.690 -1.976 -5.039 1.00 90.94 123 LEU A C 1
ATOM 932 O O . LEU A 1 123 ? -10.611 -1.355 -4.508 1.00 90.94 123 LEU A O 1
ATOM 936 N N . GLY A 1 124 ? -9.881 -3.125 -5.692 1.00 94.31 124 GLY A N 1
ATOM 937 C CA . GLY A 1 124 ? -11.193 -3.762 -5.825 1.00 94.31 124 GLY A CA 1
ATOM 938 C C . GLY A 1 124 ? -11.835 -4.057 -4.467 1.00 94.31 124 GLY A C 1
ATOM 939 O O . GLY A 1 124 ? -12.991 -3.700 -4.235 1.00 94.31 124 GLY A O 1
ATOM 940 N N . GLY A 1 125 ? -11.062 -4.615 -3.530 1.00 93.44 125 GLY A N 1
ATOM 941 C CA . GLY A 1 125 ? -11.505 -4.866 -2.157 1.00 93.44 125 GLY A CA 1
ATOM 942 C C . GLY A 1 125 ? -11.886 -3.587 -1.410 1.00 93.44 125 GLY A C 1
ATOM 943 O O . GLY A 1 125 ? -12.899 -3.551 -0.714 1.00 93.44 125 GLY A O 1
ATOM 944 N N . THR A 1 126 ? -11.121 -2.511 -1.597 1.00 90.69 126 THR A N 1
ATOM 945 C CA . THR A 1 126 ? -11.392 -1.205 -0.982 1.00 90.69 126 THR A CA 1
ATOM 946 C C . THR A 1 126 ? -12.679 -0.593 -1.523 1.00 90.69 126 THR A C 1
ATOM 948 O O . THR A 1 126 ? -13.521 -0.161 -0.738 1.00 90.69 126 THR A O 1
ATOM 951 N N . ILE A 1 127 ? -12.873 -0.592 -2.843 1.00 94.06 127 ILE A N 1
ATOM 952 C CA . ILE A 1 127 ? -14.107 -0.100 -3.471 1.00 94.06 127 ILE A CA 1
ATOM 953 C C . ILE A 1 127 ? -15.310 -0.896 -2.954 1.00 94.06 127 ILE A C 1
ATOM 955 O O . ILE A 1 127 ? -16.287 -0.300 -2.497 1.00 94.06 127 ILE A O 1
ATOM 959 N N . ALA A 1 128 ? -15.222 -2.229 -2.942 1.00 94.19 128 ALA A N 1
ATOM 960 C CA . ALA A 1 128 ? -16.282 -3.091 -2.425 1.00 94.19 128 ALA A CA 1
ATOM 961 C C . ALA A 1 128 ? -16.596 -2.801 -0.946 1.00 94.19 128 ALA A C 1
ATOM 963 O O . ALA A 1 128 ? -17.764 -2.682 -0.575 1.00 94.19 128 ALA A O 1
ATOM 964 N N . ALA A 1 129 ? -15.572 -2.621 -0.109 1.00 91.06 129 ALA A N 1
ATOM 965 C CA . ALA A 1 129 ? -15.735 -2.300 1.307 1.00 91.06 129 ALA A CA 1
ATOM 966 C C . ALA A 1 129 ? -16.381 -0.924 1.532 1.00 91.06 129 ALA A C 1
ATOM 968 O O . ALA A 1 129 ? -17.225 -0.778 2.422 1.00 91.06 129 ALA A O 1
ATOM 969 N N . VAL A 1 130 ? -16.018 0.081 0.728 1.00 91.81 130 VAL A N 1
ATOM 970 C CA . VAL A 1 130 ? -16.620 1.422 0.776 1.00 91.81 130 VAL A CA 1
ATOM 971 C C . VAL A 1 130 ? -18.094 1.361 0.387 1.00 91.81 130 VAL A C 1
ATOM 973 O O . VAL A 1 130 ? -18.930 1.890 1.121 1.00 91.81 130 VAL A O 1
ATOM 976 N N . ILE A 1 131 ? -18.426 0.675 -0.711 1.00 94.50 131 ILE A N 1
ATOM 977 C CA . ILE A 1 131 ? -19.815 0.495 -1.158 1.00 94.50 131 ILE A CA 1
ATOM 978 C C . ILE A 1 131 ? -20.621 -0.243 -0.089 1.00 94.50 131 ILE A C 1
ATOM 980 O O . ILE A 1 131 ? -21.669 0.246 0.326 1.00 94.50 131 ILE A O 1
ATOM 984 N N . TYR A 1 132 ? -20.114 -1.373 0.414 1.00 94.31 132 TYR A N 1
ATOM 985 C CA . TYR A 1 132 ? -20.761 -2.129 1.487 1.00 94.31 132 TYR A CA 1
ATOM 986 C C . TYR A 1 132 ? -21.023 -1.250 2.713 1.00 94.31 132 TYR A C 1
ATOM 988 O O . TYR A 1 132 ? -22.132 -1.231 3.238 1.00 94.31 132 TYR A O 1
ATOM 996 N N . SER A 1 133 ? -20.027 -0.471 3.138 1.00 93.31 133 SER A N 1
ATOM 997 C CA . SER A 1 133 ? -20.153 0.423 4.292 1.00 93.31 133 SER A CA 1
ATOM 998 C C . SER A 1 133 ? -21.173 1.539 4.065 1.00 93.31 133 SER A C 1
ATOM 1000 O O . SER A 1 133 ? -21.853 1.940 5.006 1.00 93.31 133 SER A O 1
ATOM 1002 N N . ALA A 1 134 ? -21.280 2.061 2.842 1.00 91.69 134 ALA A N 1
ATOM 1003 C CA . ALA A 1 134 ? -22.273 3.071 2.493 1.00 91.69 134 ALA A CA 1
ATOM 1004 C C . ALA A 1 134 ? -23.693 2.488 2.498 1.00 91.69 134 ALA A C 1
ATOM 1006 O O . ALA A 1 134 ? -24.592 3.088 3.078 1.00 91.69 134 ALA A O 1
ATOM 1007 N N . VAL A 1 135 ? -23.880 1.301 1.916 1.00 93.75 135 VAL A N 1
ATOM 1008 C CA . VAL A 1 135 ? -25.179 0.613 1.857 1.00 93.75 135 VAL A CA 1
ATOM 1009 C C . VAL A 1 135 ? -25.625 0.157 3.244 1.00 93.75 135 VAL A C 1
ATOM 1011 O O . VAL A 1 135 ? -26.761 0.403 3.631 1.00 93.75 135 VAL A O 1
ATOM 1014 N N . ALA A 1 136 ? -24.739 -0.454 4.031 1.00 93.62 136 ALA A N 1
ATOM 1015 C CA . ALA A 1 136 ? -25.070 -0.953 5.363 1.00 93.62 136 ALA A CA 1
ATOM 1016 C C . ALA A 1 136 ? -25.563 0.154 6.311 1.00 93.62 136 ALA A C 1
ATOM 1018 O O . ALA A 1 136 ? -26.415 -0.115 7.149 1.00 93.62 136 ALA A O 1
ATOM 1019 N N . LYS A 1 137 ? -25.080 1.394 6.151 1.00 91.31 137 LYS A N 1
ATOM 1020 C CA . LYS A 1 137 ? -25.543 2.581 6.900 1.00 91.31 137 LYS A CA 1
ATOM 1021 C C . LYS A 1 137 ? -26.940 3.075 6.517 1.00 91.31 137 LYS A C 1
ATOM 1023 O O . LYS A 1 137 ? -27.471 3.948 7.186 1.00 91.31 137 LYS A O 1
ATOM 1028 N N . LEU A 1 138 ? -27.499 2.614 5.400 1.00 91.62 138 LEU A N 1
ATOM 1029 C CA . LEU A 1 138 ? -28.877 2.939 5.022 1.00 91.62 138 LEU A CA 1
ATOM 1030 C C . LEU A 1 138 ? -29.881 1.986 5.679 1.00 91.62 138 LEU A C 1
ATOM 1032 O O . LEU A 1 138 ? -31.062 2.309 5.764 1.00 91.62 138 LEU A O 1
ATOM 1036 N N . PHE A 1 139 ? -29.412 0.816 6.121 1.00 88.94 139 PHE A N 1
ATOM 1037 C CA . PHE A 1 139 ? -30.235 -0.244 6.704 1.00 88.94 139 PHE A CA 1
ATOM 1038 C C . PHE A 1 139 ? -29.987 -0.466 8.206 1.00 88.94 139 PHE A C 1
ATOM 1040 O O . PHE A 1 139 ? -30.758 -1.188 8.832 1.00 88.94 139 PHE A O 1
ATOM 1047 N N . ASN A 1 140 ? -28.943 0.149 8.769 1.00 60.91 140 ASN A N 1
ATOM 1048 C CA . ASN A 1 140 ? -28.651 0.257 10.204 1.00 60.91 140 ASN A CA 1
ATOM 1049 C C . ASN A 1 140 ? -28.552 1.728 10.591 1.00 60.91 140 ASN A C 1
ATOM 1051 O O . ASN A 1 140 ? -28.961 2.058 11.723 1.00 60.91 140 ASN A O 1
#